Protein AF-A0A963KSD2-F1 (afdb_monomer)

Structure (mmCIF, N/CA/C/O backbone):
data_AF-A0A963KSD2-F1
#
_entry.id   AF-A0A963KSD2-F1
#
loop_
_atom_site.group_PDB
_atom_site.id
_atom_site.type_symbol
_atom_site.label_atom_id
_atom_site.label_alt_id
_atom_site.label_comp_id
_atom_site.label_asym_id
_atom_site.label_entity_id
_atom_site.label_seq_id
_atom_site.pdbx_PDB_ins_code
_atom_site.Cartn_x
_atom_site.Cartn_y
_atom_site.Cartn_z
_atom_site.occupancy
_atom_site.B_iso_or_equiv
_atom_site.auth_seq_id
_atom_site.auth_comp_id
_atom_site.auth_asym_id
_atom_site.auth_atom_id
_atom_site.pdbx_PDB_model_num
ATOM 1 N N . MET A 1 1 ? -5.303 -26.445 3.019 1.00 54.84 1 MET A N 1
ATOM 2 C CA . MET A 1 1 ? -6.556 -26.656 2.251 1.00 54.84 1 MET A CA 1
ATOM 3 C C . MET A 1 1 ? -7.812 -26.026 2.874 1.00 54.84 1 MET A C 1
ATOM 5 O O . MET A 1 1 ? -8.811 -25.943 2.178 1.00 54.84 1 MET A O 1
ATOM 9 N N . LEU A 1 2 ? -7.795 -25.544 4.129 1.00 58.41 2 LEU A N 1
ATOM 10 C CA . LEU A 1 2 ? -8.979 -24.941 4.776 1.00 58.41 2 LEU A CA 1
ATOM 11 C C . LEU A 1 2 ? -9.158 -23.429 4.513 1.00 58.41 2 LEU A C 1
ATOM 13 O O . LEU A 1 2 ? -10.282 -22.941 4.543 1.00 58.41 2 LEU A O 1
ATOM 17 N N . LEU A 1 3 ? -8.087 -22.697 4.180 1.00 61.88 3 LEU A N 1
ATOM 18 C CA . LEU A 1 3 ? -8.131 -21.238 3.967 1.00 61.88 3 LEU A CA 1
ATOM 19 C C . LEU A 1 3 ? -8.795 -20.815 2.636 1.00 61.88 3 LEU A C 1
ATOM 21 O O . LEU A 1 3 ? -9.206 -19.671 2.478 1.00 61.88 3 LEU A O 1
ATOM 25 N N . THR A 1 4 ? -8.914 -21.727 1.664 1.00 62.03 4 THR A N 1
ATOM 26 C CA . THR A 1 4 ? -9.402 -21.426 0.306 1.00 62.03 4 THR A CA 1
ATOM 27 C C . THR A 1 4 ? -10.916 -21.307 0.188 1.00 62.03 4 THR A C 1
ATOM 29 O O . THR A 1 4 ? -11.387 -20.672 -0.751 1.00 62.03 4 THR A O 1
ATOM 32 N N . ARG A 1 5 ? -11.686 -21.876 1.123 1.00 61.50 5 ARG A N 1
ATOM 33 C CA . ARG A 1 5 ? -13.153 -21.973 1.009 1.00 61.50 5 ARG A CA 1
ATOM 34 C C . ARG A 1 5 ? -13.907 -20.707 1.427 1.00 61.50 5 ARG A C 1
ATOM 36 O O . ARG A 1 5 ? -15.047 -20.541 1.010 1.00 61.50 5 ARG A O 1
ATOM 43 N N . HIS A 1 6 ? -13.289 -19.819 2.211 1.00 61.88 6 HIS A N 1
ATOM 44 C CA . HIS A 1 6 ? -13.937 -18.591 2.696 1.00 61.88 6 HIS A CA 1
ATOM 45 C C . HIS A 1 6 ? -13.766 -17.377 1.773 1.00 61.88 6 HIS A C 1
ATOM 47 O O . HIS A 1 6 ? -14.562 -16.442 1.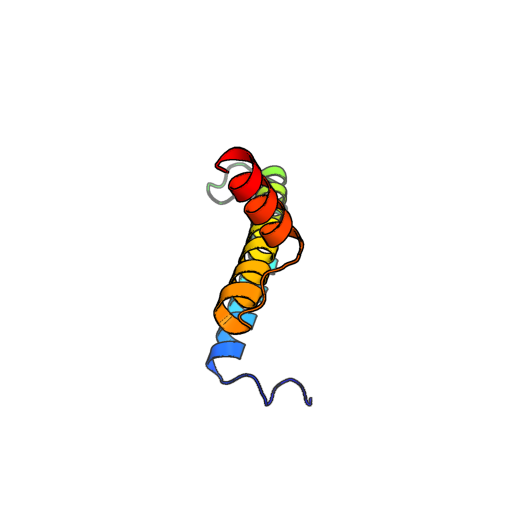844 1.00 61.88 6 HIS A O 1
ATOM 53 N N . LEU A 1 7 ? -12.776 -17.384 0.877 1.00 65.56 7 LEU A N 1
ATOM 54 C CA . LEU A 1 7 ? -12.647 -16.341 -0.137 1.00 65.56 7 LEU A CA 1
ATOM 55 C C . LEU A 1 7 ? -13.555 -16.686 -1.321 1.00 65.56 7 LEU A C 1
ATOM 57 O O . LEU A 1 7 ? -13.286 -17.617 -2.077 1.00 65.56 7 LEU A O 1
ATOM 61 N N . ARG A 1 8 ? -14.630 -15.910 -1.496 1.00 77.50 8 ARG A N 1
ATOM 62 C CA . ARG A 1 8 ? -15.456 -15.915 -2.718 1.00 77.50 8 ARG A CA 1
ATOM 63 C C . ARG A 1 8 ? -14.546 -15.752 -3.947 1.00 77.50 8 ARG A C 1
ATOM 65 O O . ARG A 1 8 ? -13.520 -15.087 -3.840 1.00 77.50 8 ARG A O 1
ATOM 72 N N . THR A 1 9 ? -14.921 -16.280 -5.116 1.00 74.12 9 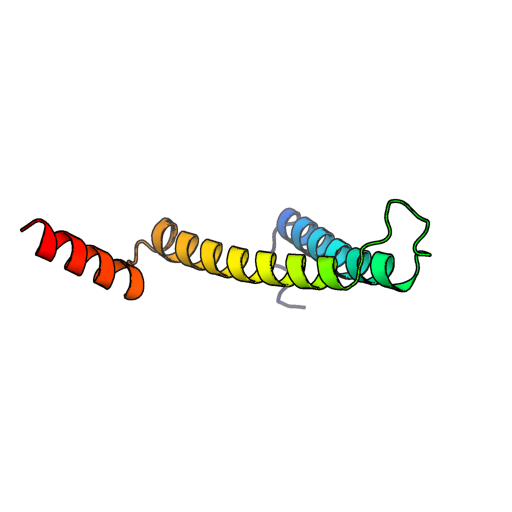THR A N 1
ATOM 73 C CA . THR A 1 9 ? -14.117 -16.261 -6.365 1.00 74.12 9 THR A CA 1
ATOM 74 C C . THR A 1 9 ? -13.451 -14.907 -6.664 1.00 74.12 9 THR A C 1
ATOM 76 O O . THR A 1 9 ? -12.301 -14.865 -7.088 1.00 74.12 9 THR A O 1
ATOM 79 N N . GLY A 1 10 ? -14.125 -13.791 -6.357 1.00 77.69 10 GLY A N 1
ATOM 80 C CA . GLY A 1 10 ? -13.562 -12.439 -6.485 1.00 77.69 10 GLY A CA 1
ATOM 81 C C . GLY A 1 10 ? -12.365 -12.133 -5.571 1.00 77.69 10 GLY A C 1
ATOM 82 O O . GLY A 1 10 ? -11.429 -11.468 -6.001 1.00 77.69 10 GLY A O 1
ATOM 83 N N . GLY A 1 11 ? -12.347 -12.645 -4.337 1.00 83.00 11 GLY A N 1
ATOM 84 C CA . GLY A 1 11 ? -11.218 -12.478 -3.415 1.00 83.00 11 GLY A CA 1
ATOM 85 C C . GLY A 1 11 ? -9.968 -13.214 -3.896 1.00 83.00 11 GLY A C 1
ATOM 86 O O . GLY A 1 11 ? -8.862 -12.696 -3.787 1.00 83.00 11 GLY A O 1
ATOM 87 N N . TRP A 1 12 ? -10.146 -14.384 -4.513 1.00 81.50 12 TRP A N 1
ATOM 88 C CA . TRP A 1 12 ? -9.048 -15.109 -5.152 1.00 81.50 12 TRP A CA 1
ATOM 89 C C . TRP A 1 12 ? -8.457 -14.349 -6.339 1.00 81.50 12 TRP A C 1
ATOM 91 O O . TRP A 1 12 ? -7.238 -14.267 -6.458 1.00 81.50 12 TRP A O 1
ATOM 101 N N . ILE A 1 13 ? -9.304 -13.739 -7.174 1.00 86.75 13 ILE A N 1
ATOM 102 C CA . ILE A 1 13 ? -8.852 -12.899 -8.292 1.00 86.75 13 ILE A CA 1
ATOM 103 C C . ILE A 1 13 ? -8.017 -11.720 -7.774 1.00 86.75 13 ILE A C 1
ATOM 105 O O . ILE A 1 13 ? -6.935 -11.463 -8.295 1.00 86.75 13 ILE A O 1
ATOM 109 N N . PHE A 1 14 ? -8.467 -11.052 -6.708 1.00 83.06 14 PHE A N 1
ATOM 110 C CA . PHE A 1 14 ? -7.725 -9.953 -6.087 1.00 83.06 14 PHE A CA 1
ATOM 111 C C . PHE A 1 14 ? -6.344 -10.388 -5.575 1.00 83.06 14 PHE A C 1
ATOM 113 O O . PHE A 1 14 ? -5.343 -9.754 -5.903 1.00 83.06 14 PHE A O 1
ATOM 120 N N . VAL A 1 15 ? -6.270 -11.496 -4.828 1.00 87.50 15 VAL A N 1
ATOM 121 C CA . VAL A 1 15 ? -4.997 -12.017 -4.295 1.00 87.50 15 VAL A CA 1
ATOM 122 C C . VAL A 1 15 ? -4.035 -12.398 -5.422 1.00 87.50 15 VAL A C 1
ATOM 124 O O . VAL A 1 15 ? -2.845 -12.101 -5.334 1.00 87.50 15 VAL A O 1
ATOM 127 N N . LEU A 1 16 ? -4.538 -13.007 -6.500 1.00 90.25 16 LEU A N 1
ATOM 128 C CA . LEU A 1 16 ? -3.722 -13.365 -7.662 1.00 90.25 16 LEU A CA 1
ATOM 129 C C . LEU A 1 16 ? -3.167 -12.134 -8.385 1.00 90.25 16 LEU A C 1
ATOM 131 O O . LEU A 1 16 ? -1.990 -12.126 -8.736 1.00 90.25 16 LEU A O 1
ATOM 135 N N . ILE A 1 17 ? -3.976 -11.087 -8.569 1.00 90.62 17 ILE A N 1
ATOM 136 C CA . ILE A 1 17 ? -3.520 -9.824 -9.169 1.00 90.62 17 ILE A CA 1
ATOM 137 C C . ILE A 1 17 ? -2.429 -9.189 -8.300 1.00 90.62 17 ILE A C 1
ATOM 139 O O . ILE A 1 17 ? -1.387 -8.785 -8.813 1.00 90.62 17 ILE A O 1
ATOM 143 N N . LEU A 1 18 ? -2.631 -9.144 -6.983 1.00 87.31 18 LEU A N 1
ATOM 144 C CA . LEU A 1 18 ? -1.680 -8.546 -6.045 1.00 87.31 18 LEU A CA 1
ATOM 145 C C . LEU A 1 18 ? -0.346 -9.312 -6.037 1.00 87.31 18 LEU A C 1
ATOM 147 O O . LEU A 1 18 ? 0.721 -8.703 -6.115 1.00 87.31 18 LEU A O 1
ATOM 151 N N . ALA A 1 19 ? -0.403 -10.647 -6.040 1.00 88.88 19 ALA A N 1
ATOM 152 C CA . ALA A 1 19 ? 0.777 -11.500 -6.159 1.00 88.88 19 ALA A CA 1
ATOM 153 C C . ALA A 1 19 ? 1.494 -11.318 -7.508 1.00 88.88 19 ALA A C 1
ATOM 155 O O . ALA A 1 19 ? 2.721 -11.234 -7.545 1.00 88.88 19 ALA A O 1
ATOM 156 N N . ALA A 1 20 ? 0.745 -11.203 -8.609 1.00 91.69 20 ALA A N 1
ATOM 157 C CA . ALA A 1 20 ? 1.315 -10.954 -9.930 1.00 91.69 20 ALA A CA 1
ATOM 158 C C . ALA A 1 20 ? 2.065 -9.613 -9.978 1.00 91.69 20 ALA A C 1
ATOM 160 O O . ALA A 1 20 ? 3.192 -9.567 -10.467 1.00 91.69 20 ALA A O 1
ATOM 161 N N . ILE A 1 21 ? 1.494 -8.545 -9.411 1.00 87.56 21 ILE A N 1
ATOM 162 C CA . ILE A 1 21 ? 2.142 -7.226 -9.319 1.00 87.56 21 ILE A CA 1
ATOM 163 C C . ILE A 1 21 ? 3.409 -7.303 -8.457 1.00 87.56 21 ILE A C 1
ATOM 165 O O . ILE A 1 21 ? 4.460 -6.809 -8.868 1.00 87.56 21 ILE A O 1
ATOM 169 N N . ALA A 1 22 ? 3.342 -7.973 -7.303 1.00 86.12 22 ALA A N 1
ATOM 170 C CA . ALA A 1 22 ? 4.481 -8.129 -6.398 1.00 86.12 22 ALA A CA 1
ATOM 171 C C . ALA A 1 22 ? 5.675 -8.861 -7.039 1.00 86.12 22 ALA A C 1
ATOM 173 O O . ALA A 1 22 ? 6.813 -8.619 -6.649 1.00 86.12 22 ALA A O 1
ATOM 174 N N . ILE A 1 23 ? 5.431 -9.725 -8.030 1.00 86.19 23 ILE A N 1
ATOM 175 C CA . ILE A 1 23 ? 6.474 -10.435 -8.788 1.00 86.19 23 ILE A CA 1
ATOM 176 C C . ILE A 1 23 ? 6.909 -9.632 -10.024 1.00 86.19 23 ILE A C 1
ATOM 178 O O . ILE A 1 23 ? 8.098 -9.578 -10.342 1.00 86.19 23 ILE A O 1
ATOM 182 N N . ALA A 1 24 ? 5.973 -8.980 -10.716 1.00 84.75 24 ALA A N 1
ATOM 183 C CA . ALA A 1 24 ? 6.249 -8.222 -11.935 1.00 84.75 24 ALA A CA 1
ATOM 184 C C . ALA A 1 24 ? 7.148 -7.001 -11.683 1.00 84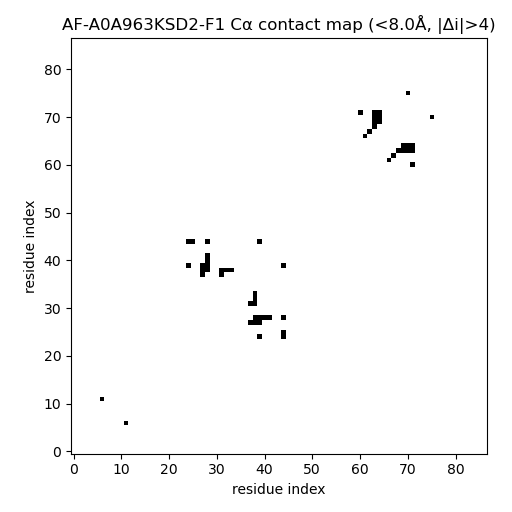.75 24 ALA A C 1
ATOM 186 O O . ALA A 1 24 ? 8.048 -6.732 -12.476 1.00 84.75 24 ALA A O 1
ATOM 187 N N . VAL A 1 25 ? 6.950 -6.292 -10.566 1.00 83.00 25 VAL A N 1
ATOM 188 C CA . VAL A 1 25 ? 7.736 -5.101 -10.193 1.00 83.00 25 VAL A CA 1
ATOM 189 C C . VAL A 1 25 ? 9.238 -5.404 -10.014 1.00 83.00 25 VAL A C 1
ATOM 191 O O . VAL A 1 25 ? 10.048 -4.765 -10.689 1.00 83.00 25 VAL A O 1
ATOM 194 N N . PRO A 1 26 ? 9.667 -6.379 -9.185 1.00 79.62 26 PRO A N 1
ATOM 195 C CA . PRO A 1 26 ? 11.085 -6.729 -9.068 1.00 79.62 26 PRO A CA 1
ATOM 196 C C . PRO A 1 26 ? 11.635 -7.376 -10.345 1.00 79.62 26 PRO A C 1
ATOM 198 O O . PRO A 1 26 ? 12.801 -7.170 -10.679 1.00 79.62 26 PRO A O 1
ATOM 201 N N . TYR A 1 27 ? 10.809 -8.104 -11.106 1.00 82.12 27 TYR A N 1
ATOM 202 C CA . TYR A 1 27 ? 11.213 -8.647 -12.405 1.00 82.12 27 TYR A CA 1
ATOM 203 C C . TYR A 1 27 ? 11.568 -7.540 -13.409 1.00 82.12 27 TYR A C 1
ATOM 205 O O . TYR A 1 27 ? 12.598 -7.626 -14.082 1.00 82.12 27 TYR A O 1
ATOM 213 N N . ALA A 1 28 ? 10.749 -6.487 -13.476 1.00 77.56 28 ALA A N 1
ATOM 214 C CA . ALA A 1 28 ? 10.990 -5.320 -14.321 1.00 77.56 28 ALA A CA 1
ATOM 215 C C . ALA A 1 28 ? 12.241 -4.538 -13.891 1.00 77.56 28 ALA A C 1
ATOM 217 O O . ALA A 1 28 ? 12.952 -4.012 -14.741 1.00 77.56 28 ALA A O 1
ATOM 218 N N . SER A 1 29 ? 12.544 -4.512 -12.591 1.00 74.94 29 SER A N 1
ATOM 219 C CA . SER A 1 29 ? 13.747 -3.860 -12.061 1.00 74.94 29 SER A CA 1
ATOM 220 C C . SER A 1 29 ? 15.039 -4.638 -12.366 1.00 74.94 29 SER A C 1
ATOM 222 O O . SER A 1 29 ? 16.053 -4.042 -12.714 1.00 74.94 29 SER A O 1
ATOM 224 N N . LEU A 1 30 ? 15.010 -5.976 -12.301 1.00 73.62 30 LEU A N 1
ATOM 225 C CA . LEU A 1 30 ? 16.207 -6.821 -12.448 1.00 73.62 30 LEU A CA 1
ATOM 226 C C . LEU A 1 30 ? 16.564 -7.190 -13.896 1.00 73.62 30 LEU A C 1
ATOM 228 O O . LEU A 1 30 ? 17.738 -7.397 -14.193 1.00 73.62 30 LEU A O 1
ATOM 232 N N . LYS A 1 31 ? 15.574 -7.352 -14.786 1.00 71.38 31 LYS A N 1
ATOM 233 C CA . LYS A 1 31 ? 15.8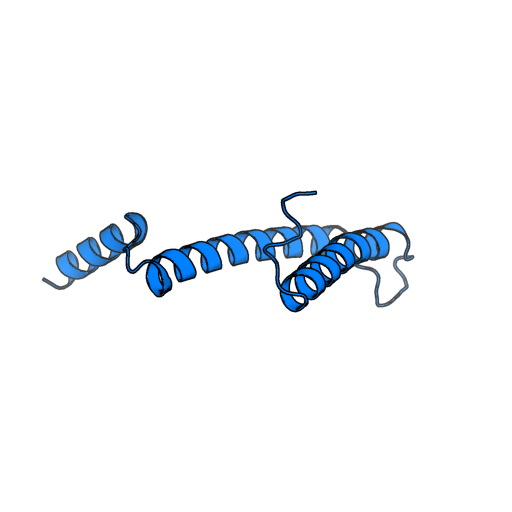01 -7.922 -16.130 1.00 71.38 31 LYS A CA 1
ATOM 234 C C . LYS A 1 31 ? 15.752 -6.926 -17.283 1.00 71.38 31 LYS A C 1
ATOM 236 O O . LYS A 1 31 ? 16.142 -7.296 -18.390 1.00 71.38 31 LYS A O 1
ATOM 241 N N . LEU A 1 32 ? 15.263 -5.704 -17.073 1.00 70.94 32 LEU A N 1
ATOM 242 C CA . LEU A 1 32 ? 15.230 -4.709 -18.145 1.00 70.94 32 LEU A CA 1
ATOM 243 C C . LEU A 1 32 ? 16.534 -3.902 -18.166 1.00 70.94 32 LEU A C 1
ATOM 245 O O . LEU A 1 32 ? 16.961 -3.436 -17.114 1.00 70.94 32 LEU A O 1
ATOM 249 N N . PRO A 1 33 ? 17.147 -3.680 -19.339 1.00 66.94 33 PRO A N 1
ATOM 250 C CA . PRO A 1 33 ? 18.237 -2.724 -19.473 1.00 66.94 33 PRO A CA 1
ATOM 251 C C . PRO A 1 33 ? 17.732 -1.291 -19.235 1.00 66.94 33 PRO A C 1
ATOM 253 O O . PRO A 1 33 ? 16.602 -0.959 -19.598 1.00 66.94 33 PRO A O 1
ATOM 256 N N . ALA A 1 34 ? 18.588 -0.433 -18.669 1.00 63.72 34 ALA A N 1
ATOM 257 C CA . ALA A 1 34 ? 18.267 0.947 -18.268 1.00 63.72 34 ALA A CA 1
ATOM 258 C C . ALA A 1 34 ? 17.728 1.847 -19.403 1.00 63.72 34 ALA A C 1
ATOM 260 O O . ALA A 1 34 ? 17.178 2.912 -19.149 1.00 63.72 34 ALA A O 1
ATOM 261 N N . SER A 1 35 ? 17.874 1.423 -20.660 1.00 66.56 35 SER A N 1
ATOM 262 C CA . SER A 1 35 ? 17.393 2.117 -21.861 1.00 66.56 35 SER A CA 1
ATOM 263 C C . SER A 1 35 ? 15.900 1.901 -22.146 1.00 66.56 35 SER A C 1
ATOM 265 O O . SER A 1 35 ? 15.351 2.552 -23.032 1.00 66.56 35 SER A O 1
ATOM 267 N N . HIS A 1 36 ? 15.247 0.952 -21.467 1.00 69.38 36 HIS A N 1
ATOM 268 C CA . HIS A 1 36 ? 13.853 0.604 -21.728 1.00 69.38 36 HIS A CA 1
ATOM 269 C C . HIS A 1 36 ? 12.899 1.494 -20.906 1.00 69.38 36 HIS A C 1
ATOM 271 O O . HIS A 1 36 ? 13.082 1.611 -19.696 1.00 69.38 36 HIS A O 1
ATOM 277 N N . PRO A 1 37 ? 11.823 2.052 -21.495 1.00 67.44 37 PRO A N 1
ATOM 278 C CA . PRO A 1 37 ? 10.904 2.974 -20.809 1.00 67.44 37 PRO A CA 1
ATOM 279 C C . PRO A 1 37 ? 10.132 2.363 -19.624 1.00 67.44 37 PRO A C 1
ATOM 281 O O . PRO A 1 37 ? 9.514 3.090 -18.856 1.00 67.44 37 PRO A O 1
ATOM 284 N N . TRP A 1 38 ? 10.141 1.036 -19.474 1.00 64.81 38 TRP A N 1
ATOM 285 C CA . TRP A 1 38 ? 9.550 0.314 -18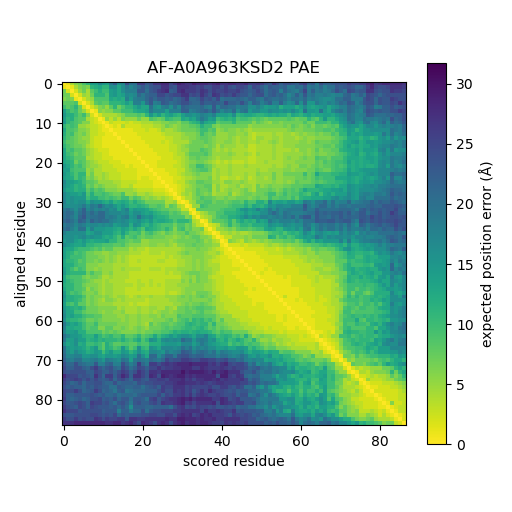.331 1.00 64.81 38 TRP A CA 1
ATOM 286 C C . TRP A 1 38 ? 10.588 -0.182 -17.312 1.00 64.81 38 TRP A C 1
ATOM 288 O O . TRP A 1 38 ? 10.267 -1.010 -16.459 1.00 64.81 38 TRP A O 1
ATOM 298 N N . HIS A 1 39 ? 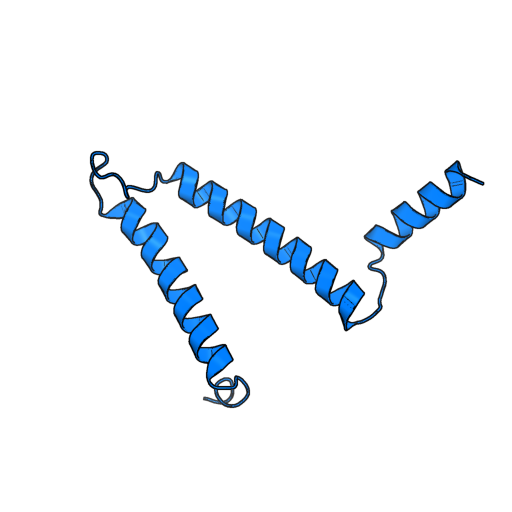11.839 0.271 -17.407 1.00 68.50 39 HIS A N 1
ATOM 299 C CA . HIS A 1 39 ? 12.831 -0.029 -16.386 1.00 68.50 39 HIS A CA 1
ATOM 300 C C . HIS A 1 39 ? 12.483 0.736 -15.106 1.00 68.50 39 HIS A C 1
ATOM 302 O O . HIS A 1 39 ? 12.551 1.963 -15.057 1.00 68.50 39 HIS A O 1
ATOM 308 N N . LEU A 1 40 ? 12.078 -0.004 -14.077 1.00 71.94 40 LEU A N 1
ATOM 309 C CA . LEU A 1 40 ? 11.836 0.553 -12.755 1.00 71.94 40 LEU A CA 1
ATOM 310 C C . LEU A 1 40 ? 13.158 0.588 -11.997 1.00 71.94 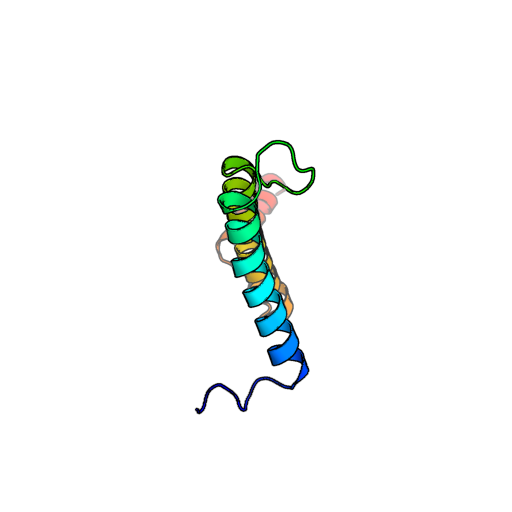40 LEU A C 1
ATOM 312 O O . LEU A 1 40 ? 13.723 -0.459 -11.666 1.00 71.94 40 LEU A O 1
ATOM 316 N N . GLU A 1 41 ? 13.631 1.793 -11.700 1.00 78.25 41 GLU A N 1
ATOM 317 C CA . GLU A 1 41 ? 14.822 1.975 -10.880 1.00 78.25 41 GLU A CA 1
ATOM 318 C C . GLU A 1 41 ? 14.592 1.368 -9.485 1.00 78.25 41 GLU A C 1
ATOM 320 O O . GLU A 1 41 ? 13.533 1.555 -8.876 1.00 78.25 41 GLU A O 1
ATOM 325 N N . SER A 1 42 ? 15.592 0.673 -8.938 1.00 79.12 42 SER A N 1
ATOM 326 C CA . SER A 1 42 ? 15.521 0.041 -7.609 1.00 79.12 42 SER A CA 1
ATOM 327 C C . SER A 1 42 ? 15.088 1.011 -6.499 1.00 79.12 42 SER A C 1
ATOM 329 O O . SER A 1 42 ? 14.399 0.625 -5.547 1.00 79.12 42 SER A O 1
ATOM 331 N N . TYR A 1 43 ? 15.446 2.293 -6.631 1.00 80.44 43 TYR A N 1
ATOM 332 C CA . TYR A 1 43 ? 15.012 3.356 -5.728 1.00 80.44 43 TYR A CA 1
ATOM 333 C C . TYR A 1 43 ? 13.494 3.576 -5.773 1.00 80.44 43 TYR A C 1
ATOM 335 O O . TYR A 1 43 ? 12.840 3.594 -4.727 1.00 80.44 43 TYR A O 1
ATOM 343 N N . GLN A 1 44 ? 12.915 3.665 -6.973 1.00 83.75 44 GLN A N 1
ATOM 344 C CA . GLN A 1 44 ? 11.473 3.825 -7.159 1.00 83.75 44 GLN A CA 1
ATOM 345 C C . GLN A 1 44 ? 10.719 2.627 -6.580 1.00 83.75 44 GLN A C 1
ATOM 347 O O . GLN A 1 44 ? 9.754 2.818 -5.845 1.00 83.75 44 GLN A O 1
ATOM 352 N N . VAL A 1 45 ? 11.190 1.400 -6.831 1.00 86.38 45 VAL A N 1
ATOM 353 C CA . VAL A 1 45 ? 10.597 0.177 -6.259 1.00 86.38 45 VAL A CA 1
ATOM 354 C C . VAL A 1 45 ? 10.559 0.244 -4.728 1.00 86.38 45 VAL A C 1
ATOM 356 O O . VAL A 1 45 ? 9.536 -0.062 -4.112 1.00 86.38 45 VAL A O 1
ATOM 359 N N . THR A 1 46 ? 11.642 0.714 -4.107 1.00 87.75 46 THR A N 1
ATOM 360 C CA . THR A 1 46 ? 11.730 0.869 -2.647 1.00 87.75 46 THR A CA 1
ATOM 361 C C . THR A 1 46 ? 10.755 1.931 -2.123 1.00 87.75 46 THR A C 1
ATOM 363 O O . THR A 1 46 ? 10.079 1.713 -1.115 1.00 87.75 46 THR A O 1
ATOM 366 N N . LEU A 1 47 ? 10.636 3.068 -2.812 1.00 90.38 47 LEU A N 1
ATOM 367 C CA . LEU A 1 47 ? 9.680 4.130 -2.477 1.00 90.38 47 LEU A CA 1
ATOM 368 C C . LEU A 1 47 ? 8.230 3.669 -2.566 1.00 90.38 47 LEU A C 1
ATOM 370 O O . LEU A 1 47 ? 7.469 3.871 -1.619 1.00 90.38 47 LEU A O 1
ATOM 374 N N . TRP A 1 48 ? 7.866 3.011 -3.667 1.00 88.50 48 TRP A N 1
ATOM 375 C CA . TRP A 1 48 ? 6.532 2.448 -3.852 1.00 88.50 48 TRP A CA 1
ATOM 376 C C . TRP A 1 48 ? 6.192 1.456 -2.738 1.00 88.50 48 TRP A C 1
ATOM 378 O O . TRP A 1 48 ? 5.104 1.535 -2.169 1.00 88.50 4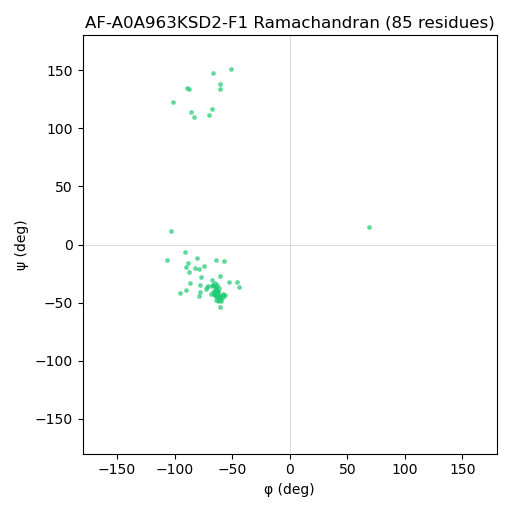8 TRP A O 1
ATOM 388 N N . GLY A 1 49 ? 7.141 0.599 -2.345 1.00 89.25 49 GLY A N 1
ATOM 389 C CA . GLY A 1 49 ? 6.980 -0.298 -1.198 1.00 89.25 49 GLY A CA 1
ATOM 390 C C . GLY A 1 49 ? 6.680 0.448 0.108 1.00 89.25 49 GLY A C 1
ATOM 391 O O . GLY A 1 49 ? 5.742 0.090 0.824 1.00 89.25 49 GLY A O 1
ATOM 392 N N . LYS A 1 50 ? 7.412 1.533 0.400 1.00 89.75 50 LYS A N 1
ATOM 393 C CA . LYS A 1 50 ? 7.147 2.368 1.586 1.00 89.75 50 LYS A CA 1
ATOM 394 C C . LYS A 1 50 ? 5.756 3.000 1.539 1.00 89.75 50 LYS A C 1
ATOM 396 O O . LYS A 1 50 ? 5.048 2.965 2.543 1.00 89.75 50 LYS A O 1
ATOM 401 N N . TYR A 1 51 ? 5.347 3.546 0.396 1.00 92.88 51 TYR A N 1
ATOM 402 C CA . TYR A 1 51 ? 4.026 4.162 0.250 1.00 92.88 51 TYR A CA 1
ATOM 403 C C . TYR A 1 51 ? 2.888 3.157 0.417 1.00 92.88 51 TYR A C 1
ATOM 405 O O . TYR A 1 51 ? 1.919 3.465 1.106 1.00 92.88 51 TYR A O 1
ATOM 413 N N . VAL A 1 52 ? 3.020 1.942 -0.123 1.00 90.88 52 VAL A N 1
ATOM 414 C CA . VAL A 1 52 ? 2.026 0.874 0.077 1.00 90.88 52 VAL A CA 1
ATOM 415 C C . VAL A 1 52 ? 1.933 0.473 1.551 1.00 90.88 52 VAL A C 1
ATOM 417 O O . VAL A 1 52 ? 0.824 0.317 2.059 1.00 90.88 52 VAL A O 1
ATOM 420 N N . CYS A 1 53 ? 3.056 0.377 2.271 1.00 92.38 53 CYS A N 1
ATOM 421 C CA . CYS A 1 53 ? 3.046 0.127 3.717 1.00 92.38 53 CYS A CA 1
ATOM 422 C C . CYS A 1 53 ? 2.297 1.219 4.495 1.00 92.38 53 CYS A C 1
ATOM 424 O O . CYS A 1 53 ? 1.455 0.904 5.337 1.00 92.38 53 CYS A O 1
ATOM 426 N N . TYR A 1 54 ? 2.555 2.498 4.204 1.00 93.06 54 TYR A N 1
ATOM 427 C CA . TYR A 1 54 ? 1.821 3.597 4.841 1.00 93.06 54 TYR A CA 1
ATOM 428 C C . TYR A 1 54 ? 0.339 3.622 4.437 1.00 93.06 54 TYR A C 1
ATOM 430 O O . TYR A 1 54 ? -0.515 3.912 5.271 1.00 93.06 54 TYR A O 1
ATOM 438 N N . GLY A 1 55 ? 0.017 3.258 3.193 1.00 92.31 55 GLY A N 1
ATOM 439 C CA . GLY A 1 55 ? -1.359 3.121 2.717 1.00 92.31 55 GLY A CA 1
ATOM 440 C C . GLY A 1 55 ? -2.124 2.003 3.427 1.00 92.31 55 GLY A C 1
ATOM 441 O O . GLY A 1 55 ? -3.254 2.215 3.853 1.00 92.31 55 GLY A O 1
ATOM 442 N N . LEU A 1 56 ? -1.506 0.835 3.631 1.00 90.38 56 LEU A N 1
ATOM 443 C CA . LEU A 1 56 ? -2.093 -0.273 4.396 1.00 90.38 56 LEU A CA 1
ATOM 444 C C . LEU A 1 56 ? -2.318 0.094 5.865 1.00 90.38 56 LEU A C 1
ATOM 446 O O . LEU A 1 56 ? -3.340 -0.280 6.442 1.00 90.38 56 LEU A O 1
ATOM 450 N N . LEU A 1 57 ? -1.391 0.849 6.461 1.00 89.94 57 LEU A N 1
ATOM 451 C CA . LEU A 1 57 ? -1.559 1.394 7.806 1.00 89.94 57 LEU A CA 1
ATOM 452 C C . LEU A 1 57 ? -2.771 2.337 7.866 1.00 89.94 57 LEU A C 1
ATOM 454 O O . LEU A 1 57 ? -3.616 2.183 8.746 1.00 89.94 57 LEU A O 1
ATOM 458 N N . ALA A 1 58 ? -2.887 3.265 6.911 1.00 89.38 58 ALA A N 1
ATOM 459 C CA . ALA A 1 58 ? -4.020 4.184 6.822 1.00 89.38 58 ALA A CA 1
ATOM 460 C C . ALA A 1 58 ? -5.352 3.441 6.610 1.00 89.38 58 ALA A C 1
ATOM 462 O O . ALA A 1 58 ? -6.313 3.703 7.329 1.00 89.38 58 ALA A O 1
ATOM 463 N N . LEU A 1 59 ? -5.389 2.456 5.704 1.00 88.62 59 LEU A N 1
ATOM 464 C CA . LEU A 1 59 ? -6.562 1.605 5.467 1.00 88.62 59 LEU A CA 1
ATOM 465 C C . LEU A 1 59 ? -6.962 0.802 6.708 1.00 88.62 59 LEU A C 1
ATOM 467 O O . LEU A 1 59 ? -8.145 0.632 6.976 1.00 88.62 59 LEU A O 1
ATOM 471 N N . SER A 1 60 ? -5.997 0.319 7.490 1.00 86.12 60 SER A N 1
ATOM 472 C CA . SER A 1 60 ? -6.297 -0.406 8.731 1.00 86.12 60 SER A CA 1
ATOM 473 C C . SER A 1 60 ? -7.002 0.495 9.747 1.00 86.12 60 SER A C 1
ATOM 475 O O . SER A 1 60 ? -7.946 0.062 10.403 1.00 86.12 60 SER A O 1
ATOM 477 N N . ILE A 1 61 ? -6.576 1.757 9.857 1.00 84.38 61 ILE A N 1
ATOM 478 C CA . ILE A 1 61 ? -7.208 2.751 10.736 1.00 84.38 61 ILE A CA 1
ATOM 479 C C . ILE A 1 61 ? -8.610 3.114 10.228 1.00 84.38 61 ILE A C 1
ATOM 481 O O . ILE A 1 61 ? -9.539 3.169 11.033 1.00 84.38 61 ILE A O 1
ATOM 485 N N . ASP A 1 62 ? -8.770 3.297 8.914 1.00 82.75 62 ASP A N 1
ATOM 486 C CA . ASP A 1 62 ? -10.069 3.537 8.270 1.00 82.75 62 ASP A CA 1
ATOM 487 C C . ASP A 1 62 ? -11.057 2.394 8.553 1.00 82.75 62 ASP A C 1
ATOM 489 O O . ASP A 1 62 ? -12.187 2.637 8.965 1.00 82.75 62 ASP A O 1
ATOM 493 N N . LEU A 1 63 ? -10.607 1.137 8.474 1.00 82.62 63 LEU A N 1
ATOM 494 C CA . LEU A 1 63 ? -11.431 -0.029 8.800 1.00 82.62 63 LEU A CA 1
ATOM 495 C C . LEU A 1 63 ? -11.801 -0.102 10.289 1.00 82.62 63 LEU A C 1
ATOM 497 O O . LEU A 1 63 ? -12.940 -0.424 10.621 1.00 82.62 63 LEU A O 1
ATOM 501 N N . ILE A 1 64 ? -10.880 0.201 11.207 1.00 81.12 64 ILE A N 1
ATOM 502 C CA . ILE A 1 64 ? -11.182 0.194 12.650 1.00 81.12 64 ILE A CA 1
ATOM 503 C C . ILE A 1 64 ? -12.238 1.257 12.978 1.00 81.12 64 ILE A C 1
ATOM 505 O O . ILE A 1 64 ? -13.183 0.987 13.723 1.00 81.12 64 ILE A O 1
ATOM 509 N N . TRP A 1 65 ? -12.110 2.450 12.402 1.00 71.00 65 TRP A N 1
ATOM 510 C CA . TRP A 1 65 ? -13.032 3.538 12.699 1.00 71.00 65 TRP A CA 1
ATOM 511 C C . TRP A 1 65 ? -14.365 3.393 11.954 1.00 71.00 65 TRP A C 1
ATOM 513 O O . TRP A 1 65 ? -15.422 3.532 12.565 1.00 71.00 65 TRP A O 1
ATOM 523 N N . GLY A 1 66 ? -14.331 3.057 10.665 1.00 77.12 66 GLY A N 1
ATOM 524 C CA . GLY A 1 66 ? -15.512 2.944 9.811 1.00 77.12 66 GLY A CA 1
ATOM 525 C C . GLY A 1 66 ? -16.303 1.650 10.004 1.00 77.12 66 GLY A C 1
ATOM 526 O O . GLY A 1 66 ? -17.530 1.691 10.033 1.00 77.12 66 GLY A O 1
ATOM 527 N N . TYR A 1 67 ? -15.632 0.502 10.160 1.00 72.12 67 TYR A N 1
ATOM 528 C CA . TYR A 1 67 ? -16.305 -0.799 10.293 1.00 72.12 67 TYR A CA 1
ATOM 529 C C . TYR A 1 67 ? -16.511 -1.228 11.750 1.00 72.12 67 TYR A C 1
ATOM 531 O O . TYR A 1 67 ? -17.581 -1.728 12.086 1.00 72.12 67 TYR A O 1
ATOM 539 N N . ALA A 1 68 ? -15.519 -1.040 12.630 1.00 78.69 68 ALA A N 1
ATOM 540 C CA . ALA A 1 68 ? -15.659 -1.432 14.038 1.00 78.69 68 ALA A CA 1
ATOM 541 C C . ALA A 1 68 ? -16.270 -0.326 14.921 1.00 78.69 68 ALA A C 1
ATOM 543 O O . ALA A 1 68 ? -16.724 -0.617 16.027 1.00 78.69 68 ALA A O 1
ATOM 544 N N . GLY A 1 69 ? -16.300 0.929 14.455 1.00 71.12 69 GLY A N 1
ATOM 545 C CA . GLY A 1 69 ? -16.860 2.059 15.205 1.00 71.12 69 GLY A CA 1
ATOM 546 C C . GLY A 1 69 ? -16.042 2.454 16.439 1.00 71.12 69 GLY A C 1
ATOM 547 O O . GLY A 1 69 ? -16.540 3.174 17.303 1.00 71.12 69 GLY A O 1
ATOM 548 N N . ILE A 1 70 ? -14.797 1.978 16.548 1.00 73.06 70 ILE A N 1
ATOM 549 C CA . ILE A 1 70 ? -13.935 2.202 17.712 1.00 73.06 70 ILE A CA 1
ATOM 550 C C . ILE A 1 70 ? -12.936 3.303 17.366 1.00 73.06 70 ILE A C 1
ATOM 552 O O . ILE A 1 70 ? -12.165 3.182 16.414 1.00 73.06 70 ILE A O 1
ATOM 556 N N . LEU A 1 71 ? -12.911 4.377 18.154 1.00 67.00 71 LEU A N 1
ATOM 557 C CA . LEU A 1 71 ? -11.842 5.369 18.070 1.00 67.00 71 LEU A CA 1
ATOM 558 C C . LEU A 1 71 ? -10.541 4.723 18.556 1.00 67.00 71 LEU A C 1
ATOM 560 O O . LEU A 1 71 ? -10.421 4.344 19.720 1.00 67.00 71 LEU A O 1
ATOM 564 N N . SER A 1 72 ? -9.549 4.601 17.673 1.00 67.62 72 SER A N 1
ATOM 565 C CA . SER A 1 72 ? -8.198 4.223 18.097 1.00 67.62 72 SER A CA 1
ATOM 566 C C . SER A 1 72 ? -7.665 5.284 19.073 1.00 67.62 72 SER A C 1
ATOM 568 O O . SER A 1 72 ? -7.778 6.480 18.794 1.00 67.62 72 SER A O 1
ATOM 570 N N . LEU A 1 73 ? -7.079 4.863 20.206 1.00 63.50 73 LEU A N 1
ATOM 571 C CA . LEU A 1 73 ? -6.567 5.730 21.288 1.00 63.50 73 LEU A CA 1
ATOM 572 C C . LEU A 1 73 ? -5.723 6.917 20.780 1.00 63.50 73 LEU A C 1
ATOM 574 O O . LEU A 1 73 ? -5.780 8.003 21.353 1.00 63.50 73 LEU A O 1
ATOM 578 N N . GLY A 1 74 ? -5.000 6.744 19.666 1.00 67.94 74 GLY A N 1
ATOM 579 C CA . GLY A 1 74 ? -4.229 7.811 19.024 1.00 67.94 74 GLY A CA 1
ATOM 580 C C . GLY A 1 74 ? -5.070 8.978 18.480 1.00 67.94 74 GLY A C 1
ATOM 581 O O . GLY A 1 74 ? -4.653 10.120 18.609 1.00 67.94 74 GLY A O 1
ATOM 582 N N . HIS A 1 75 ? -6.264 8.733 17.930 1.00 64.69 75 HIS A N 1
ATOM 583 C CA . HIS A 1 75 ? -7.166 9.793 17.442 1.00 64.69 75 HIS A CA 1
ATOM 584 C C . HIS A 1 75 ? -7.921 10.490 18.586 1.00 64.69 75 HIS A C 1
ATOM 586 O O . HIS A 1 75 ? -8.136 11.700 18.535 1.00 64.69 75 HIS A O 1
ATOM 592 N N . GLY A 1 76 ? -8.276 9.749 19.643 1.00 66.62 76 GLY A N 1
ATOM 593 C CA . GLY A 1 76 ? -8.936 10.302 20.832 1.00 66.62 76 GLY A CA 1
ATOM 594 C C . GLY A 1 76 ? -8.071 11.320 21.580 1.00 66.62 76 GLY A C 1
ATOM 595 O O . GLY A 1 76 ? -8.590 12.328 22.051 1.00 66.62 76 GLY A O 1
ATOM 596 N N . ALA A 1 77 ? -6.748 11.118 21.617 1.00 71.56 77 ALA A N 1
ATOM 597 C CA . ALA A 1 77 ? -5.809 12.065 22.223 1.00 71.56 77 ALA A CA 1
ATOM 598 C C . ALA A 1 77 ? -5.761 13.419 21.485 1.00 71.56 77 ALA A C 1
ATOM 600 O O . ALA A 1 77 ? -5.740 14.468 22.127 1.00 71.56 77 ALA A O 1
ATOM 601 N N . PHE A 1 78 ? -5.804 13.415 20.147 1.00 69.19 78 PHE A N 1
ATOM 602 C CA . PHE A 1 78 ? -5.859 14.651 19.353 1.00 69.19 78 PHE A CA 1
ATOM 603 C C . PHE A 1 78 ? -7.217 15.349 19.445 1.00 69.19 78 PHE A C 1
ATOM 605 O O . PHE A 1 78 ? -7.265 16.574 19.521 1.00 69.19 78 PHE A O 1
ATOM 612 N N . PHE A 1 79 ? -8.312 14.588 19.505 1.00 71.75 79 PHE A N 1
ATOM 613 C CA . PHE A 1 79 ? -9.644 15.144 19.750 1.00 71.75 79 PHE A CA 1
ATOM 614 C C . PHE A 1 79 ? -9.753 15.789 21.139 1.00 71.75 79 PHE A C 1
ATOM 616 O O . PHE A 1 79 ? -10.301 16.882 21.263 1.00 71.75 79 PHE A O 1
ATOM 623 N N . ALA A 1 80 ? -9.185 15.153 22.169 1.00 76.19 80 ALA A N 1
ATOM 624 C CA . ALA A 1 80 ? -9.142 15.693 23.526 1.00 76.19 80 ALA A CA 1
ATOM 625 C C . ALA A 1 80 ? -8.294 16.975 23.614 1.00 76.19 80 ALA A C 1
ATOM 627 O O . ALA A 1 80 ? -8.731 17.953 24.215 1.00 76.19 80 ALA A O 1
ATOM 628 N N . LEU A 1 81 ? -7.119 17.010 22.971 1.00 80.62 81 LEU A N 1
ATOM 629 C CA . LEU A 1 81 ? -6.291 18.222 22.898 1.00 80.62 81 LEU A CA 1
ATOM 630 C C . LEU A 1 81 ? -6.973 19.353 22.117 1.00 80.62 81 LEU A C 1
ATOM 632 O O . LEU A 1 81 ? -6.960 20.493 22.568 1.00 80.62 81 LEU A O 1
ATOM 636 N N . GLY A 1 82 ? -7.598 19.053 20.975 1.00 79.25 82 GLY A N 1
ATOM 637 C CA . GLY A 1 82 ? -8.340 20.045 20.193 1.00 79.25 82 GLY A CA 1
ATOM 638 C C . GLY A 1 82 ? -9.530 20.633 20.957 1.00 79.25 82 GLY A C 1
ATOM 639 O O . GLY A 1 82 ? -9.735 21.843 20.926 1.00 79.25 82 GLY A O 1
ATOM 640 N N . GLY A 1 83 ? -10.268 19.799 21.698 1.00 77.31 83 GLY A N 1
ATOM 641 C CA . GLY A 1 83 ? -11.352 20.245 22.577 1.00 77.31 83 GLY A CA 1
ATOM 642 C C . GLY A 1 83 ? -10.867 21.079 23.766 1.00 77.31 83 GLY A C 1
ATOM 643 O O . GLY A 1 83 ? -11.545 22.024 24.146 1.00 77.31 83 GLY A O 1
ATOM 644 N N . TYR A 1 84 ? -9.684 20.778 24.313 1.00 76.44 84 TYR A N 1
ATOM 645 C CA . TYR A 1 84 ? -9.077 21.5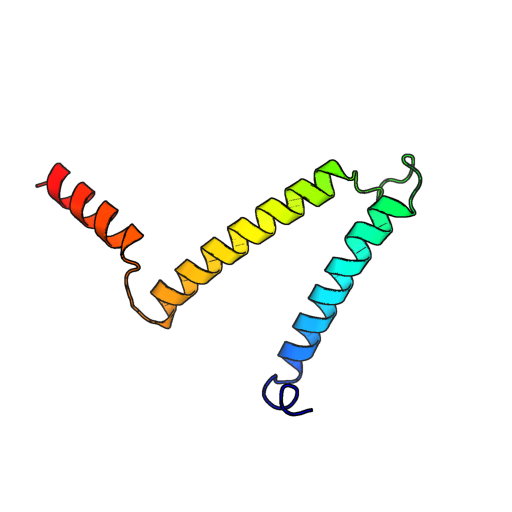60 25.395 1.00 76.44 84 TYR A CA 1
ATOM 646 C C . TYR A 1 84 ? -8.583 22.939 24.936 1.00 76.44 84 TYR A C 1
ATOM 648 O O . TYR A 1 84 ? -8.668 23.897 25.689 1.00 76.44 84 TYR A O 1
ATOM 656 N N . VAL A 1 85 ? -8.066 23.060 23.709 1.00 81.94 85 VAL A N 1
ATOM 657 C CA . VAL A 1 85 ? -7.583 24.349 23.174 1.00 81.94 85 VAL A CA 1
ATOM 658 C C . VAL A 1 85 ? -8.731 25.262 22.724 1.00 81.94 85 VAL A C 1
ATOM 660 O O . VAL A 1 85 ? -8.581 26.479 22.732 1.00 81.94 85 VAL A O 1
ATOM 663 N N . MET A 1 86 ? -9.866 24.687 22.319 1.00 71.75 86 MET A N 1
ATOM 664 C CA . MET A 1 86 ? -11.066 25.433 21.909 1.00 71.75 86 MET A CA 1
ATOM 665 C C . MET A 1 86 ? -12.041 25.714 23.066 1.00 71.75 86 MET A C 1
ATOM 667 O O . MET A 1 86 ? -13.044 26.395 22.843 1.00 71.75 86 MET A O 1
ATOM 671 N N . GLY A 1 87 ? -11.781 25.150 24.252 1.00 58.47 87 GLY A N 1
ATOM 672 C CA . GLY A 1 87 ? -12.606 25.261 25.459 1.00 58.47 87 GLY A CA 1
ATOM 673 C C . GLY A 1 87 ? -12.175 26.376 26.399 1.00 58.47 87 GLY A C 1
ATOM 674 O O . GLY A 1 87 ? -10.969 26.699 26.435 1.00 58.47 87 GLY A O 1
#

pLDDT: mean 77.8, std 9.89, range [54.84, 93.06]

Solvent-accessible surface area (backbone atoms only — not comparable to full-atom values): 5124 Å² total; per-residue (Å²): 129,77,78,66,77,77,49,55,74,68,52,51,52,52,53,50,52,52,52,49,50,68,51,47,54,59,48,32,41,74,73,46,59,88,86,43,98,73,41,44,52,70,68,57,56,52,51,53,52,52,52,51,53,54,48,52,53,51,50,52,52,49,44,38,43,73,73,68,66,44,79,55,70,74,58,52,54,53,52,53,50,53,51,56,74,76,96

Foldseek 3Di:
DPVPPPDDPVNVVVVVVVVVCVVVQVVLQPPDDPPDPSHDDPVNVVVVVVVVVVVVVVVVQCCCCVVVVDHDPVVVVVVVVVVVVVD

Mean predicted aligned error: 11.56 Å

Sequence (87 aa):
MLLTRHLRTGGWIFVLILAAIAIAVPYASLKLPASHPWHLESYQVTLWGKYVCYGLLALSIDLIWGYAGILSLGHGAFFALGGYVMG

Secondary structure (DSSP, 8-state):
--TTSSS-HHHHHHHHHHHHHHHHHHHHHHHS-TTSTT---HHHHHHHHHHHHHHHHHHHHHHHHHTS-PPPHHHHHHHHHHHHH--

Radius of gyration: 20.12 Å; Cα contacts (8 Å, |Δi|>4): 28; chains: 1; bounding box: 35×52×47 Å